Protein AF-A0A1D6M1W1-F1 (afdb_monomer_lite)

Radius of gyration: 14.82 Å; chains: 1; bounding box: 31×26×40 Å

Secondary structure (DSSP, 8-state):
----GGGHHHHHSTTSHHHHHHHHHH--------HHHHHHHHHHHHHHSTTS--EE-TTGGGS-HHHHHHHHHTT--EEE-SSB-SSSB---HHHHHHHHHTSS----EEE-

Sequence (112 aa):
MTIANNKVGLIIGKGGKTIKSIQAKSGARIQVVEIWGMICMVVTARIVMPRAMVRLSTGRILFSMPEQAVSFLGGANSIFVNEKLLTTVNNNFDMDHAMFTFRSPIYAYAIY

Foldseek 3Di:
DADPQVCLLVQVDPPNPVVVVCCVPPVDRDGDDDLVVLLVVLLVCCVVPVPDAAEPEPDCVVDDLVSVLSSVVSPHQAYAQDQDDPHGGDDDNVSVVVSCVVDDCSHHPHDD

Structure (mmCIF, N/CA/C/O backbone):
data_AF-A0A1D6M1W1-F1
#
_entry.id   AF-A0A1D6M1W1-F1
#
loop_
_atom_site.group_PDB
_atom_site.id
_atom_site.type_symbol
_atom_site.label_atom_id
_atom_site.label_alt_id
_atom_site.label_comp_id
_atom_site.label_asym_id
_atom_site.label_entity_id
_atom_site.label_seq_id
_atom_site.pdbx_PDB_ins_code
_atom_site.Cartn_x
_atom_site.Cartn_y
_atom_site.Cartn_z
_atom_site.occupancy
_atom_site.B_iso_or_equiv
_atom_site.auth_seq_id
_atom_site.auth_comp_id
_atom_site.auth_asym_id
_atom_site.auth_atom_id
_atom_site.pdbx_PDB_model_num
ATOM 1 N N . MET A 1 1 ? 14.591 -3.730 5.877 1.00 52.72 1 MET A N 1
ATOM 2 C CA . MET A 1 1 ? 15.181 -2.629 6.680 1.00 52.72 1 MET A CA 1
ATOM 3 C C . MET A 1 1 ? 14.254 -2.371 7.855 1.00 52.72 1 MET A C 1
ATOM 5 O O . MET A 1 1 ? 13.139 -1.923 7.631 1.00 52.72 1 MET A O 1
ATOM 9 N N . THR A 1 2 ? 14.669 -2.664 9.086 1.00 62.56 2 THR A N 1
ATOM 10 C CA . THR A 1 2 ? 13.778 -2.536 10.251 1.00 62.56 2 THR A CA 1
ATOM 11 C C . THR A 1 2 ? 13.789 -1.099 10.766 1.00 62.56 2 THR A C 1
ATOM 13 O O . THR A 1 2 ? 14.734 -0.663 11.422 1.00 62.56 2 THR A O 1
ATOM 16 N N . ILE A 1 3 ? 12.748 -0.332 10.445 1.00 69.12 3 ILE A N 1
ATOM 17 C CA . ILE A 1 3 ? 12.560 1.023 10.974 1.00 69.12 3 ILE A CA 1
ATOM 18 C C . ILE A 1 3 ? 11.807 0.906 12.298 1.00 69.12 3 ILE A C 1
ATOM 20 O O . ILE A 1 3 ? 10.706 0.367 12.347 1.00 69.12 3 ILE A O 1
ATOM 24 N N . ALA A 1 4 ? 12.389 1.424 13.382 1.00 75.56 4 ALA A N 1
ATOM 25 C CA . ALA A 1 4 ? 11.721 1.441 14.679 1.00 75.56 4 ALA A CA 1
ATOM 26 C C . ALA A 1 4 ? 10.382 2.200 14.595 1.00 75.56 4 ALA A C 1
ATOM 28 O O . ALA A 1 4 ? 10.318 3.293 14.027 1.00 75.56 4 ALA A O 1
ATOM 29 N N . ASN A 1 5 ? 9.321 1.655 15.198 1.00 75.00 5 ASN A N 1
ATOM 30 C CA . ASN A 1 5 ? 7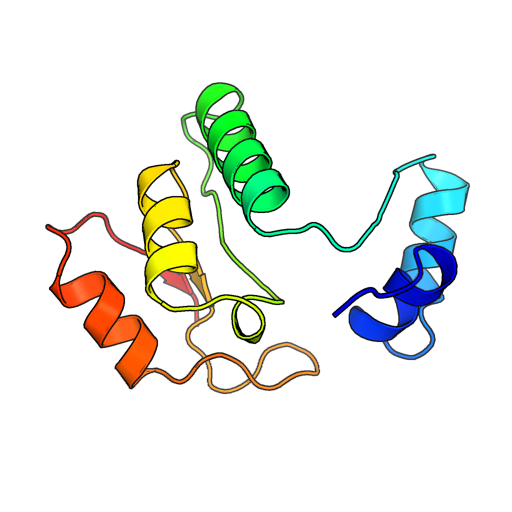.963 2.215 15.115 1.00 75.00 5 ASN A CA 1
ATOM 31 C C . ASN A 1 5 ? 7.879 3.686 15.556 1.00 75.00 5 ASN A C 1
ATOM 33 O O . ASN A 1 5 ? 7.128 4.470 14.980 1.00 75.00 5 ASN A O 1
ATOM 37 N N . ASN A 1 6 ? 8.702 4.105 16.520 1.00 76.19 6 ASN A N 1
ATOM 38 C CA . ASN A 1 6 ? 8.774 5.496 16.981 1.00 76.19 6 ASN A CA 1
ATOM 39 C C . ASN A 1 6 ? 9.413 6.470 15.963 1.00 76.19 6 ASN A C 1
ATOM 41 O O . ASN A 1 6 ? 9.383 7.684 16.179 1.00 76.19 6 ASN A O 1
ATOM 45 N N . LYS A 1 7 ? 9.980 5.964 14.859 1.00 76.94 7 LYS A N 1
ATOM 46 C CA . LYS A 1 7 ? 10.625 6.737 13.785 1.00 76.94 7 LYS A CA 1
ATOM 47 C C . LYS A 1 7 ? 9.846 6.731 12.465 1.00 76.94 7 LYS A C 1
ATOM 49 O O . LYS A 1 7 ? 10.249 7.434 11.543 1.00 76.94 7 LYS A O 1
ATOM 54 N N . VAL A 1 8 ? 8.700 6.047 12.382 1.00 79.25 8 VAL A N 1
ATOM 55 C CA . VAL A 1 8 ? 7.860 5.999 11.164 1.00 79.25 8 VAL A CA 1
ATOM 56 C C . VAL A 1 8 ? 7.422 7.389 10.680 1.00 79.25 8 VAL A C 1
ATOM 58 O O . VAL A 1 8 ? 7.294 7.641 9.488 1.00 79.25 8 VAL A O 1
ATOM 61 N N . GLY A 1 9 ? 7.252 8.350 11.591 1.00 77.06 9 GLY A N 1
ATOM 62 C CA . GLY A 1 9 ? 6.902 9.716 11.205 1.00 77.06 9 GLY A CA 1
ATOM 63 C C . GLY A 1 9 ? 7.982 10.413 10.374 1.00 77.06 9 GLY A C 1
ATOM 64 O O . GLY A 1 9 ? 7.653 11.244 9.532 1.00 77.06 9 GLY A O 1
ATOM 65 N N . LEU A 1 10 ? 9.257 10.071 10.585 1.00 77.88 10 LEU A N 1
ATOM 66 C CA . LEU A 1 10 ? 10.392 10.716 9.917 1.00 77.88 10 LEU A CA 1
ATOM 67 C C . LEU A 1 10 ? 10.509 10.324 8.440 1.00 77.88 10 LEU A C 1
ATOM 69 O O . LEU A 1 10 ? 11.084 11.083 7.668 1.00 77.88 10 LEU A O 1
ATOM 73 N N . ILE A 1 11 ? 9.949 9.174 8.052 1.00 76.50 11 ILE A N 1
ATOM 74 C CA . ILE A 1 11 ? 9.978 8.691 6.665 1.00 76.50 11 ILE A CA 1
ATOM 75 C C . ILE A 1 11 ? 8.791 9.180 5.821 1.00 76.50 11 ILE A C 1
ATOM 77 O O . ILE A 1 11 ? 8.875 9.168 4.600 1.00 76.50 11 ILE A O 1
ATOM 81 N N . ILE A 1 12 ? 7.696 9.628 6.449 1.00 77.81 12 ILE A N 1
ATOM 82 C CA . ILE A 1 12 ? 6.489 10.106 5.745 1.00 77.81 12 ILE A CA 1
ATOM 83 C C . ILE A 1 12 ? 6.441 11.645 5.679 1.00 77.81 12 ILE A C 1
ATOM 85 O O . ILE A 1 12 ? 5.793 12.203 4.797 1.00 77.81 12 ILE A O 1
ATOM 89 N N . GLY A 1 13 ? 7.146 12.369 6.561 1.00 72.62 13 GLY A N 1
ATOM 90 C CA . GLY A 1 13 ? 7.153 13.834 6.526 1.00 72.62 13 GLY A CA 1
ATOM 91 C C . GLY A 1 13 ? 8.284 14.501 7.310 1.00 72.62 13 GLY A C 1
ATOM 92 O O . GLY A 1 13 ? 8.897 13.907 8.198 1.00 72.62 13 GLY A O 1
ATOM 93 N N . LYS A 1 14 ? 8.538 15.784 7.010 1.00 75.62 14 LYS A N 1
ATOM 94 C CA . LYS A 1 14 ? 9.616 16.584 7.618 1.00 75.62 14 LYS A CA 1
ATOM 95 C C . LYS A 1 14 ? 9.432 16.673 9.143 1.00 75.62 14 LYS A C 1
ATOM 97 O O . LYS A 1 14 ? 8.551 17.370 9.641 1.00 75.62 14 LYS A O 1
ATOM 102 N N . GLY A 1 15 ? 10.251 15.930 9.889 1.00 79.56 15 GLY A N 1
ATOM 103 C CA . GLY A 1 15 ? 10.247 15.904 11.358 1.00 79.56 15 GLY A CA 1
ATOM 104 C C . GLY A 1 15 ? 9.129 15.076 12.016 1.00 79.56 15 GLY A C 1
ATOM 105 O O . GLY A 1 15 ? 9.021 15.085 13.241 1.00 79.56 15 GLY A O 1
ATOM 106 N N . GLY A 1 16 ? 8.291 14.368 11.247 1.00 85.31 16 GLY A N 1
ATOM 107 C CA . GLY A 1 16 ? 7.307 13.397 11.753 1.00 85.31 16 GLY A CA 1
ATOM 108 C C . GLY A 1 16 ? 6.211 13.910 12.695 1.00 85.31 16 GLY A C 1
ATOM 109 O O . GLY A 1 16 ? 5.480 13.097 13.264 1.00 85.31 16 GLY A O 1
ATOM 110 N N . LYS A 1 17 ? 6.064 15.233 12.862 1.00 87.94 17 LYS A N 1
ATOM 111 C CA . LYS A 1 17 ? 5.093 15.850 13.786 1.00 87.94 17 LYS A CA 1
ATOM 112 C C . LYS A 1 17 ? 3.648 15.461 13.464 1.00 87.94 17 LYS A C 1
ATOM 114 O O . LYS A 1 17 ? 2.899 15.116 14.372 1.00 87.94 17 LYS A O 1
ATOM 119 N N . THR A 1 18 ? 3.277 15.461 12.184 1.00 88.88 18 THR A N 1
ATOM 120 C CA . THR A 1 18 ? 1.918 15.118 11.736 1.00 88.88 18 THR A CA 1
ATOM 121 C C . THR A 1 18 ? 1.554 13.681 12.094 1.00 88.88 18 THR A C 1
ATOM 123 O O . THR A 1 18 ? 0.502 13.449 12.677 1.00 88.88 18 THR A O 1
ATOM 126 N N . ILE A 1 19 ? 2.448 12.723 11.833 1.00 88.50 19 ILE A N 1
ATOM 127 C CA . ILE A 1 19 ? 2.215 11.306 12.144 1.00 88.50 19 ILE A CA 1
ATOM 128 C C . ILE A 1 19 ? 2.086 11.091 13.652 1.00 88.50 19 ILE A C 1
ATOM 130 O O . ILE A 1 19 ? 1.143 10.438 14.088 1.00 88.50 19 ILE A O 1
ATOM 134 N N . LYS A 1 20 ? 2.951 11.727 14.453 1.00 87.75 20 LYS A N 1
ATOM 135 C CA . LYS A 1 20 ? 2.827 11.704 15.918 1.00 87.75 20 LYS A CA 1
ATOM 136 C C . LYS A 1 20 ? 1.486 12.275 16.388 1.00 87.75 20 LYS A C 1
ATOM 138 O O . LYS A 1 20 ? 0.853 11.698 17.264 1.00 87.75 20 LYS A O 1
ATOM 143 N N . SER A 1 21 ? 1.033 13.382 15.791 1.00 90.62 21 SER A N 1
ATOM 144 C CA . SER A 1 21 ? -0.268 13.976 16.118 1.00 90.62 21 SER A CA 1
ATOM 145 C C . SER A 1 21 ? -1.434 13.058 15.747 1.00 90.62 21 SER A C 1
ATOM 147 O O . SER A 1 21 ? -2.359 12.923 16.541 1.00 90.62 21 SER A O 1
ATOM 149 N N . ILE A 1 22 ? -1.382 12.397 14.586 1.00 91.25 22 ILE A N 1
ATOM 150 C CA . ILE A 1 22 ? -2.409 11.439 14.158 1.00 91.25 22 ILE A CA 1
ATOM 151 C C . ILE A 1 22 ? -2.464 10.257 15.127 1.00 91.25 22 ILE A C 1
ATOM 153 O O . ILE A 1 22 ? -3.548 9.936 15.606 1.00 91.25 22 ILE A O 1
ATOM 157 N N . GLN A 1 23 ? -1.322 9.656 15.471 1.00 91.31 23 GLN A N 1
ATOM 158 C CA . GLN A 1 23 ? -1.259 8.549 16.433 1.00 91.31 23 GLN A CA 1
ATOM 159 C C . GLN A 1 23 ? -1.850 8.954 17.791 1.00 91.31 23 GLN A C 1
ATOM 161 O O . GLN A 1 23 ? -2.686 8.236 18.329 1.00 91.31 23 GLN A O 1
ATOM 166 N N . ALA A 1 24 ? -1.480 10.131 18.310 1.00 91.75 24 ALA A N 1
ATOM 167 C CA . ALA A 1 24 ? -1.966 10.621 19.600 1.00 91.75 24 ALA A CA 1
ATOM 168 C C . ALA A 1 24 ? -3.474 10.925 19.609 1.00 91.75 24 ALA A C 1
ATOM 170 O O . ALA A 1 24 ? -4.144 10.650 20.596 1.00 91.75 24 ALA A O 1
ATOM 171 N N . LYS A 1 25 ? -4.012 11.493 18.521 1.00 95.81 25 LYS A N 1
ATOM 172 C CA . LYS A 1 25 ? -5.427 11.896 18.442 1.00 95.81 25 LYS A CA 1
ATOM 173 C C . LYS A 1 25 ? -6.372 10.745 18.114 1.00 95.81 25 LYS A C 1
ATOM 175 O O . LYS A 1 25 ? -7.493 10.730 18.599 1.00 95.81 25 LYS A O 1
ATOM 180 N N . SER A 1 26 ? -5.947 9.829 17.246 1.00 95.25 26 SER A N 1
ATOM 181 C CA . SER A 1 26 ? -6.811 8.760 16.723 1.00 95.25 26 SER A CA 1
ATOM 182 C C . SER A 1 26 ? -6.572 7.398 17.370 1.00 95.25 26 SER A C 1
ATOM 184 O O . SER A 1 26 ? -7.365 6.488 17.162 1.00 95.25 26 SER A O 1
ATOM 186 N N . GLY A 1 27 ? -5.454 7.214 18.082 1.00 91.12 27 GLY A N 1
ATOM 187 C CA . GLY A 1 27 ? -4.998 5.891 18.513 1.00 91.12 27 GLY A CA 1
ATOM 188 C C . GLY A 1 27 ? -4.531 4.993 17.359 1.00 91.12 27 GLY A C 1
ATOM 189 O O . GLY A 1 27 ? -4.2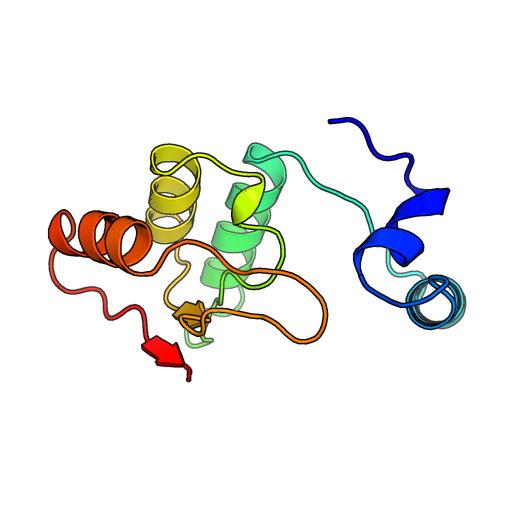08 3.827 17.584 1.00 91.12 27 GLY A O 1
ATOM 190 N N . ALA A 1 28 ? -4.477 5.504 16.121 1.00 89.38 28 ALA A N 1
ATOM 191 C CA . ALA A 1 28 ? -4.090 4.715 14.960 1.00 89.38 28 ALA A CA 1
ATOM 192 C C . ALA A 1 28 ? -2.646 4.215 15.076 1.00 89.38 28 ALA A C 1
ATOM 194 O O . ALA A 1 28 ? -1.710 4.975 15.344 1.00 89.38 28 ALA A O 1
ATOM 195 N N . ARG A 1 29 ? -2.444 2.926 14.796 1.00 86.38 29 ARG A N 1
ATOM 196 C CA . ARG A 1 29 ? -1.119 2.305 14.781 1.00 86.38 29 ARG A CA 1
ATOM 197 C C . ARG A 1 29 ? -0.472 2.476 13.408 1.00 86.38 29 ARG A C 1
ATOM 199 O O . ARG A 1 29 ? -0.677 1.675 12.505 1.00 86.38 29 ARG A O 1
ATOM 206 N N . ILE A 1 30 ? 0.319 3.534 13.262 1.00 87.31 30 ILE A N 1
ATOM 207 C CA . ILE A 1 30 ? 1.116 3.789 12.054 1.00 87.31 30 ILE A CA 1
ATOM 208 C C . ILE A 1 30 ? 2.485 3.124 12.226 1.00 87.31 30 ILE A C 1
ATOM 210 O O . ILE A 1 30 ? 3.178 3.404 13.201 1.00 87.31 30 ILE A O 1
ATOM 214 N N . GLN A 1 31 ? 2.862 2.235 11.307 1.00 85.06 31 GLN A N 1
ATOM 215 C CA . GLN A 1 31 ? 4.126 1.492 11.328 1.00 85.06 31 GLN A CA 1
ATOM 216 C C . GLN A 1 31 ? 4.574 1.149 9.903 1.00 85.06 31 GLN A C 1
ATOM 218 O O . GLN A 1 31 ? 3.761 1.157 8.979 1.00 85.06 31 GLN A O 1
ATOM 223 N N . VAL A 1 32 ? 5.861 0.844 9.733 1.00 83.06 32 VAL A N 1
ATOM 224 C CA . VAL A 1 32 ? 6.359 0.235 8.492 1.00 83.06 32 VAL A CA 1
ATOM 225 C C . VAL A 1 32 ? 5.980 -1.237 8.518 1.00 83.06 32 VAL A C 1
ATOM 227 O O . VAL A 1 32 ? 6.143 -1.896 9.543 1.00 83.06 32 VAL A O 1
ATOM 230 N N . VAL A 1 33 ? 5.441 -1.735 7.411 1.00 85.00 33 VAL A N 1
ATOM 231 C CA . VAL A 1 33 ? 5.018 -3.128 7.281 1.00 85.00 33 VAL A CA 1
ATOM 232 C C . VAL A 1 33 ? 5.914 -3.851 6.288 1.00 85.00 33 VAL A C 1
ATOM 234 O O . VAL A 1 33 ? 6.305 -3.285 5.268 1.00 85.00 33 VAL A O 1
ATOM 237 N N . GLU A 1 34 ? 6.217 -5.106 6.598 1.00 87.75 34 GLU A N 1
ATOM 238 C CA . GLU A 1 34 ? 6.835 -6.033 5.652 1.00 87.75 34 GLU A CA 1
ATOM 239 C C . GLU A 1 34 ? 5.862 -6.357 4.510 1.00 87.75 34 GLU A C 1
ATOM 241 O O . GLU A 1 34 ? 4.644 -6.163 4.631 1.00 87.75 34 GLU A O 1
ATOM 246 N N . ILE A 1 35 ? 6.386 -6.899 3.409 1.00 89.88 35 ILE A N 1
ATOM 247 C CA . ILE A 1 35 ? 5.606 -7.138 2.189 1.00 89.88 35 ILE A CA 1
ATOM 248 C C . ILE A 1 35 ? 4.353 -7.991 2.423 1.00 89.88 35 ILE A C 1
ATOM 250 O O . ILE A 1 35 ? 3.286 -7.680 1.899 1.00 89.88 35 ILE A O 1
ATOM 254 N N . TRP A 1 36 ? 4.436 -9.024 3.265 1.00 91.19 36 TRP A N 1
ATOM 255 C CA . TRP A 1 36 ? 3.279 -9.872 3.558 1.00 91.19 36 TRP A CA 1
ATOM 256 C C . TRP A 1 36 ? 2.149 -9.088 4.235 1.00 91.19 36 TRP A C 1
ATOM 258 O O . TRP A 1 36 ? 0.980 -9.230 3.882 1.00 91.19 36 TRP A O 1
ATOM 268 N N . GLY A 1 37 ? 2.506 -8.190 5.159 1.00 92.06 37 GLY A N 1
ATOM 269 C CA . GLY A 1 37 ? 1.551 -7.281 5.786 1.00 92.06 37 GLY A CA 1
ATOM 270 C C . GLY A 1 37 ? 0.910 -6.342 4.766 1.00 92.06 37 GLY A C 1
ATOM 271 O O . GLY A 1 37 ? -0.305 -6.151 4.794 1.00 92.06 37 GLY A O 1
ATOM 272 N N . MET A 1 38 ? 1.701 -5.815 3.826 1.00 90.88 38 MET A N 1
ATOM 273 C CA . MET A 1 38 ? 1.198 -4.974 2.736 1.00 90.88 38 MET A CA 1
ATOM 274 C C . MET A 1 38 ? 0.185 -5.720 1.854 1.00 90.88 38 MET A C 1
ATOM 276 O O . MET A 1 38 ? -0.901 -5.201 1.600 1.00 90.88 38 MET A O 1
ATOM 280 N N . ILE A 1 39 ? 0.492 -6.952 1.438 1.00 92.88 39 ILE A N 1
ATOM 281 C CA . ILE A 1 39 ? -0.410 -7.771 0.613 1.00 92.88 39 ILE A CA 1
ATOM 282 C C . ILE A 1 39 ? -1.725 -8.030 1.354 1.00 92.88 39 ILE A C 1
ATOM 284 O O . ILE A 1 39 ? -2.799 -7.787 0.803 1.00 92.88 39 ILE A O 1
ATOM 288 N N . CYS A 1 40 ? -1.658 -8.449 2.620 1.00 95.00 40 CYS A N 1
ATOM 289 C CA . CYS A 1 40 ? -2.847 -8.675 3.441 1.00 95.00 40 CYS A CA 1
ATOM 290 C C . CYS A 1 40 ? -3.704 -7.409 3.573 1.00 95.00 40 CYS A C 1
ATOM 292 O O . CYS A 1 40 ? -4.931 -7.488 3.485 1.00 95.00 40 CYS A O 1
ATOM 294 N N . MET A 1 41 ? -3.084 -6.234 3.733 1.00 94.25 41 MET A N 1
ATOM 295 C CA . MET A 1 41 ? -3.804 -4.958 3.771 1.00 94.25 41 MET A CA 1
ATOM 296 C C . MET A 1 41 ? -4.519 -4.659 2.450 1.00 94.25 41 MET A C 1
ATOM 298 O O . MET A 1 41 ? -5.680 -4.255 2.471 1.00 94.25 41 MET A O 1
ATOM 302 N N . VAL A 1 42 ? -3.862 -4.885 1.309 1.00 94.50 42 VAL A N 1
ATOM 303 C CA . VAL A 1 42 ? -4.460 -4.684 -0.020 1.00 94.50 42 VAL A CA 1
ATOM 304 C C . VAL A 1 42 ? -5.648 -5.621 -0.239 1.00 94.50 42 VAL A C 1
ATOM 306 O O . VAL A 1 42 ? -6.721 -5.159 -0.630 1.00 94.50 42 VAL A O 1
ATOM 309 N N . VAL A 1 43 ? -5.486 -6.911 0.066 1.00 96.44 43 VAL A N 1
ATOM 310 C CA . VAL A 1 43 ? -6.550 -7.918 -0.072 1.00 96.44 43 VAL A CA 1
ATOM 311 C C . VAL A 1 43 ? -7.733 -7.578 0.832 1.00 96.44 43 VAL A C 1
ATOM 313 O O . VAL A 1 43 ? -8.877 -7.565 0.382 1.00 96.44 43 VAL A O 1
ATOM 316 N N . THR A 1 44 ? -7.464 -7.216 2.088 1.00 96.94 44 THR A N 1
ATOM 317 C CA . THR A 1 44 ? -8.506 -6.798 3.035 1.00 96.94 44 THR A CA 1
ATOM 318 C C . THR A 1 44 ? -9.248 -5.568 2.521 1.00 96.94 44 THR A C 1
ATOM 320 O O . THR A 1 44 ? -10.477 -5.549 2.519 1.00 96.94 44 THR A O 1
ATOM 323 N N . ALA A 1 45 ? -8.528 -4.558 2.023 1.00 96.25 45 ALA A N 1
ATOM 324 C CA . ALA A 1 45 ? -9.140 -3.361 1.459 1.00 96.25 45 ALA A CA 1
ATOM 325 C C . ALA A 1 45 ? -10.013 -3.685 0.239 1.00 96.25 45 ALA A C 1
ATOM 327 O O . ALA A 1 45 ? -11.113 -3.149 0.127 1.00 96.25 45 ALA A O 1
ATOM 328 N N . ARG A 1 46 ? -9.571 -4.588 -0.646 1.00 95.44 46 ARG A N 1
ATOM 329 C CA . ARG A 1 46 ? -10.361 -5.023 -1.806 1.00 95.44 46 ARG A CA 1
ATOM 330 C C . ARG A 1 46 ? -11.623 -5.781 -1.393 1.00 95.44 46 ARG A C 1
ATOM 332 O O . ARG A 1 46 ? -12.666 -5.553 -1.993 1.00 95.44 46 ARG A O 1
ATOM 339 N N . ILE A 1 47 ? -11.549 -6.651 -0.389 1.00 96.69 47 ILE A N 1
ATOM 340 C CA . ILE A 1 47 ? -12.713 -7.410 0.092 1.00 96.69 47 ILE A CA 1
ATOM 341 C C . ILE A 1 47 ? -13.723 -6.479 0.771 1.00 96.69 47 ILE A C 1
ATOM 343 O O . ILE A 1 47 ? -14.909 -6.523 0.456 1.00 96.69 47 ILE A O 1
ATOM 347 N N . VAL A 1 48 ? -13.261 -5.616 1.680 1.00 98.12 48 VAL A N 1
ATOM 348 C CA . VAL A 1 48 ? -14.133 -4.729 2.467 1.00 98.12 48 VAL A CA 1
ATOM 349 C C . VAL A 1 48 ? -14.678 -3.569 1.624 1.00 98.12 48 VAL A C 1
ATOM 351 O O . VAL A 1 48 ? -15.802 -3.124 1.838 1.00 98.12 48 VAL A O 1
ATOM 354 N N . MET A 1 49 ? -13.907 -3.078 0.649 1.00 97.00 49 MET A N 1
ATOM 355 C CA . MET A 1 49 ? -14.266 -1.942 -0.207 1.00 97.00 49 MET A CA 1
ATOM 356 C C . MET A 1 49 ? -14.154 -2.313 -1.701 1.00 97.00 49 MET A C 1
ATOM 358 O O . MET A 1 49 ? -13.308 -1.776 -2.423 1.00 97.00 49 MET A O 1
ATOM 362 N N . PRO A 1 50 ? -15.032 -3.191 -2.224 1.00 94.75 50 PRO A N 1
ATOM 363 C CA . PRO A 1 50 ? -14.870 -3.818 -3.542 1.00 94.75 50 PRO A CA 1
ATOM 364 C C . PRO A 1 50 ? -14.896 -2.845 -4.718 1.00 94.75 50 PRO A C 1
ATOM 366 O O . PRO A 1 50 ? -14.275 -3.115 -5.744 1.00 94.75 50 PRO A O 1
ATOM 369 N N . ARG A 1 51 ? -15.569 -1.699 -4.576 1.00 92.69 51 ARG A N 1
ATOM 370 C CA . ARG A 1 51 ? -15.648 -0.657 -5.614 1.00 92.69 51 ARG A CA 1
ATOM 371 C C . ARG A 1 51 ? -14.586 0.432 -5.466 1.00 92.69 51 ARG A C 1
ATOM 373 O O . ARG A 1 51 ? -14.435 1.247 -6.371 1.00 92.69 51 ARG A O 1
ATOM 380 N N . ALA A 1 52 ? -13.874 0.478 -4.341 1.00 93.06 52 ALA A N 1
ATOM 381 C CA . ALA A 1 52 ? -12.882 1.513 -4.103 1.00 93.06 52 ALA A CA 1
ATOM 382 C C . ALA A 1 52 ? -11.635 1.285 -4.965 1.00 93.06 52 ALA A C 1
ATOM 384 O O . ALA A 1 52 ? -11.252 0.153 -5.287 1.00 93.06 52 ALA A O 1
ATOM 385 N N . MET A 1 53 ? -10.977 2.384 -5.321 1.00 90.62 53 MET A N 1
ATOM 386 C CA . MET A 1 53 ? -9.634 2.330 -5.875 1.00 90.62 53 MET A CA 1
ATOM 387 C C . MET A 1 53 ? -8.647 2.035 -4.743 1.00 90.62 53 MET A C 1
ATOM 389 O O . MET A 1 53 ? -8.603 2.758 -3.750 1.00 90.62 53 MET A O 1
ATOM 393 N N . VAL A 1 54 ? -7.843 0.987 -4.905 1.00 92.31 54 VAL A N 1
ATOM 394 C CA . VAL A 1 54 ? -6.789 0.613 -3.961 1.00 92.31 54 VAL A CA 1
ATOM 395 C C . VAL A 1 54 ? -5.458 0.977 -4.606 1.00 92.31 54 VAL A C 1
ATOM 397 O O . VAL A 1 54 ? -4.995 0.306 -5.530 1.00 92.31 54 VAL A O 1
ATOM 400 N N . ARG A 1 55 ? -4.871 2.091 -4.159 1.00 91.88 55 ARG A N 1
ATOM 401 C CA . ARG A 1 55 ? -3.635 2.642 -4.725 1.00 91.88 55 ARG A CA 1
ATOM 402 C C . ARG A 1 55 ? -2.412 2.240 -3.912 1.00 91.88 55 ARG A C 1
ATOM 404 O O . ARG A 1 55 ? -2.304 2.606 -2.742 1.00 91.88 55 ARG A O 1
ATOM 411 N N . LEU A 1 56 ? -1.439 1.606 -4.564 1.00 88.44 56 LEU A N 1
ATOM 412 C CA . LEU A 1 56 ? -0.088 1.474 -4.019 1.00 88.44 56 LEU A CA 1
ATOM 413 C C . LEU A 1 56 ? 0.638 2.808 -4.215 1.00 88.44 56 LEU A C 1
ATOM 415 O O . LEU A 1 56 ? 0.953 3.201 -5.334 1.00 88.44 56 LEU A O 1
ATOM 419 N N . SER A 1 57 ? 0.829 3.537 -3.117 1.00 83.94 57 SER A N 1
ATOM 420 C CA . SER A 1 57 ? 1.336 4.915 -3.129 1.00 83.94 57 SER A CA 1
ATOM 421 C C . SER A 1 57 ? 2.828 4.961 -2.756 1.00 83.94 57 SER A C 1
ATOM 423 O O . SER A 1 57 ? 3.644 4.268 -3.359 1.00 83.94 57 SER A O 1
ATOM 425 N N . THR A 1 58 ? 3.202 5.771 -1.763 1.00 76.06 58 THR A N 1
ATOM 426 C CA . THR A 1 58 ? 4.575 5.913 -1.261 1.00 76.06 58 THR A CA 1
ATOM 427 C C . THR A 1 58 ? 5.135 4.608 -0.694 1.00 76.06 58 THR A C 1
ATOM 429 O O . THR A 1 58 ? 4.430 3.869 -0.011 1.00 76.06 58 THR A O 1
ATOM 432 N N . GLY A 1 59 ? 6.432 4.370 -0.912 1.00 79.25 59 GLY A N 1
ATOM 433 C CA . GLY A 1 59 ? 7.171 3.250 -0.318 1.00 79.25 59 GLY A CA 1
ATOM 434 C C . GLY A 1 59 ? 7.358 2.045 -1.239 1.00 79.25 59 GLY A C 1
ATOM 435 O O . GLY A 1 59 ? 8.055 1.112 -0.860 1.00 79.25 59 GLY A O 1
ATOM 436 N N . ARG A 1 60 ? 6.816 2.081 -2.465 1.00 86.81 60 ARG A N 1
ATOM 437 C CA . ARG A 1 60 ? 6.998 1.026 -3.479 1.00 86.81 60 ARG A CA 1
ATOM 438 C C . ARG A 1 60 ? 8.457 0.743 -3.820 1.00 86.81 60 ARG A C 1
ATOM 440 O O . ARG A 1 60 ? 8.789 -0.411 -4.046 1.00 86.81 60 ARG A O 1
ATOM 447 N N . ILE A 1 61 ? 9.317 1.761 -3.766 1.00 82.38 61 ILE A N 1
ATOM 448 C CA . ILE A 1 61 ? 10.770 1.631 -3.967 1.00 82.38 61 ILE A CA 1
ATOM 449 C C . ILE A 1 61 ? 11.425 0.620 -3.011 1.00 82.38 61 ILE A C 1
ATOM 451 O O . ILE A 1 61 ? 12.537 0.174 -3.262 1.00 82.38 61 ILE A O 1
ATOM 455 N N . LEU A 1 62 ? 10.762 0.290 -1.896 1.00 83.75 62 LEU A N 1
ATOM 456 C CA . LEU A 1 62 ? 11.251 -0.667 -0.906 1.00 83.75 62 LEU A CA 1
ATOM 457 C C . LEU A 1 62 ? 10.890 -2.119 -1.252 1.00 83.75 62 LEU A C 1
ATOM 459 O O . LEU A 1 62 ? 11.368 -3.023 -0.573 1.00 83.75 62 LEU A O 1
ATOM 463 N N . PHE A 1 63 ? 10.056 -2.342 -2.271 1.00 88.00 63 PHE A N 1
ATOM 464 C CA . PHE A 1 63 ? 9.597 -3.658 -2.705 1.00 88.00 63 PHE A CA 1
ATOM 465 C C . PHE A 1 63 ? 10.105 -3.965 -4.113 1.00 88.00 63 PHE A C 1
ATOM 467 O O . PHE A 1 63 ? 10.093 -3.113 -5.003 1.00 88.00 63 PHE A O 1
ATOM 474 N N . SER A 1 64 ? 10.495 -5.211 -4.340 1.00 89.62 64 SER A N 1
ATOM 475 C CA . SER A 1 64 ? 10.857 -5.722 -5.658 1.00 89.62 64 SER A CA 1
ATOM 476 C C . SER A 1 64 ? 9.656 -5.745 -6.615 1.00 89.62 64 SER A C 1
ATOM 478 O O . SER A 1 64 ? 8.491 -5.705 -6.211 1.00 89.62 64 SER A O 1
ATOM 480 N N . MET A 1 65 ? 9.930 -5.827 -7.917 1.00 86.38 65 MET A N 1
ATOM 481 C CA . MET A 1 65 ? 8.890 -5.895 -8.950 1.00 86.38 65 MET A CA 1
ATOM 482 C C . MET A 1 65 ? 7.908 -7.073 -8.746 1.00 86.38 65 MET A C 1
ATOM 484 O O . MET A 1 65 ? 6.702 -6.829 -8.818 1.00 86.38 65 MET A O 1
ATOM 488 N N . PRO A 1 66 ? 8.342 -8.314 -8.419 1.00 88.62 66 PRO A N 1
ATOM 489 C CA . PRO A 1 66 ? 7.409 -9.409 -8.132 1.00 88.62 66 PRO A CA 1
ATOM 490 C C . PRO A 1 66 ? 6.520 -9.146 -6.912 1.00 88.62 66 PRO A C 1
ATOM 492 O O . PRO A 1 66 ? 5.329 -9.438 -6.938 1.00 88.62 66 PRO A O 1
ATOM 495 N N . GLU A 1 67 ? 7.066 -8.551 -5.852 1.00 90.94 67 GLU A N 1
ATOM 496 C CA . GLU A 1 67 ? 6.316 -8.217 -4.635 1.00 90.94 67 GLU A CA 1
ATOM 497 C C . GLU A 1 67 ? 5.222 -7.172 -4.901 1.00 90.94 67 GLU A C 1
ATOM 499 O O . GLU A 1 67 ? 4.079 -7.292 -4.438 1.00 90.94 67 GLU A O 1
ATOM 504 N N . GLN A 1 68 ? 5.545 -6.165 -5.713 1.00 89.25 68 GLN A N 1
ATOM 505 C CA . GLN A 1 68 ? 4.563 -5.197 -6.189 1.00 89.25 68 GLN A CA 1
ATOM 506 C C . GLN A 1 68 ? 3.513 -5.873 -7.085 1.00 89.25 68 GLN A C 1
ATOM 508 O O . GLN A 1 68 ? 2.318 -5.645 -6.894 1.00 89.25 68 GLN A O 1
ATOM 513 N N . ALA A 1 69 ? 3.920 -6.765 -7.992 1.00 87.94 69 ALA A N 1
ATOM 514 C CA . ALA A 1 69 ? 3.005 -7.510 -8.856 1.00 87.94 69 ALA A CA 1
ATOM 515 C C . ALA A 1 69 ? 2.017 -8.386 -8.061 1.00 87.94 69 ALA A C 1
ATOM 517 O O . ALA A 1 69 ? 0.830 -8.431 -8.391 1.00 87.94 69 ALA A O 1
ATOM 518 N N . VAL A 1 70 ? 2.463 -9.023 -6.971 1.00 90.94 70 VAL A N 1
ATOM 519 C CA . VAL A 1 70 ? 1.580 -9.776 -6.061 1.00 90.94 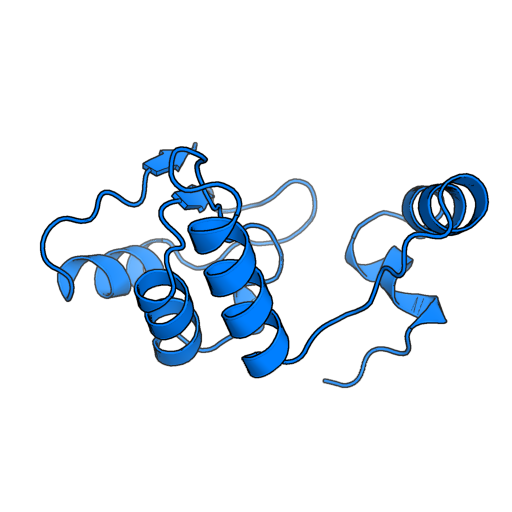70 VAL A CA 1
ATOM 520 C C . VAL A 1 70 ? 0.571 -8.851 -5.378 1.00 90.94 70 VAL A C 1
ATOM 522 O O . VAL A 1 70 ? -0.595 -9.210 -5.234 1.00 90.94 70 VAL A O 1
ATOM 525 N N . SER A 1 71 ? 0.964 -7.629 -5.022 1.00 91.56 71 SER A N 1
ATOM 526 C CA . SER A 1 71 ? 0.032 -6.645 -4.457 1.00 91.56 71 SER A CA 1
ATOM 527 C C . SER A 1 71 ? -1.059 -6.241 -5.468 1.00 91.56 71 SER A C 1
ATOM 529 O O . SER A 1 71 ? -2.228 -6.113 -5.106 1.00 91.56 71 SER A O 1
ATOM 531 N N . PHE A 1 72 ? -0.722 -6.123 -6.756 1.00 89.19 72 PHE A N 1
ATOM 532 C CA . PHE A 1 72 ? -1.709 -5.945 -7.833 1.00 89.19 72 PHE A CA 1
ATOM 533 C C . PHE A 1 72 ? -2.602 -7.172 -8.035 1.00 89.19 72 PHE A C 1
ATOM 535 O O . PHE A 1 72 ? -3.805 -7.031 -8.255 1.00 89.19 72 PHE A O 1
ATOM 542 N N . LEU A 1 73 ? -2.050 -8.382 -7.905 1.00 89.62 73 LEU A N 1
ATOM 543 C CA . LEU A 1 73 ? -2.847 -9.609 -7.896 1.00 89.62 73 LEU A CA 1
ATOM 544 C C . LEU A 1 73 ? -3.841 -9.631 -6.723 1.00 89.62 73 LEU A C 1
ATOM 546 O O . LEU A 1 73 ? -4.980 -10.047 -6.911 1.00 89.62 73 LEU A O 1
ATOM 550 N N . GLY A 1 74 ? -3.438 -9.118 -5.558 1.00 90.81 74 GLY A N 1
ATOM 551 C CA . GLY A 1 74 ? -4.273 -8.992 -4.361 1.00 90.81 74 GLY A CA 1
ATOM 552 C C . GLY A 1 74 ? -5.372 -7.925 -4.439 1.00 90.81 74 GLY A C 1
ATOM 553 O O . GLY A 1 74 ? -6.206 -7.850 -3.540 1.00 90.81 74 GLY A O 1
ATOM 554 N N . GLY A 1 75 ? -5.410 -7.109 -5.498 1.00 91.12 75 GLY A N 1
ATOM 555 C CA . GLY A 1 75 ? -6.505 -6.169 -5.754 1.00 91.12 75 GLY A CA 1
ATOM 556 C C . GLY A 1 75 ? -6.131 -4.688 -5.750 1.00 91.12 75 GLY A C 1
ATOM 557 O O . GLY A 1 75 ? -7.036 -3.854 -5.875 1.00 91.12 75 GLY A O 1
ATOM 558 N N . ALA A 1 76 ? -4.844 -4.339 -5.641 1.00 92.50 76 ALA A N 1
ATOM 559 C CA . ALA A 1 76 ? -4.384 -2.993 -5.979 1.00 92.50 76 ALA A CA 1
ATOM 560 C C . ALA A 1 76 ? -4.599 -2.710 -7.475 1.00 92.50 76 ALA A C 1
ATOM 562 O O . ALA A 1 76 ? -4.441 -3.595 -8.311 1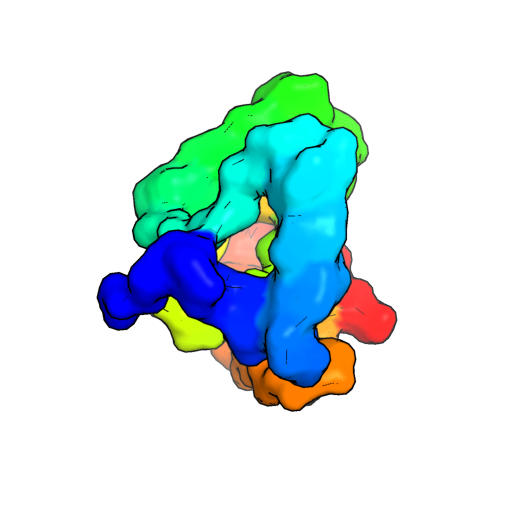.00 92.50 76 ALA A O 1
ATOM 563 N N . ASN A 1 77 ? -4.985 -1.480 -7.814 1.00 89.94 77 ASN A N 1
ATOM 564 C CA . ASN A 1 77 ? -5.352 -1.098 -9.183 1.00 89.94 77 ASN A CA 1
ATOM 565 C C . ASN A 1 77 ? -4.985 0.352 -9.546 1.00 89.94 77 ASN A C 1
ATOM 567 O O . ASN A 1 77 ? -5.563 0.941 -10.457 1.00 89.94 77 ASN A O 1
ATOM 571 N N . SER A 1 78 ? -4.060 0.972 -8.816 1.00 89.56 78 SER A N 1
ATOM 572 C CA . SER A 1 78 ? -3.579 2.321 -9.127 1.00 89.56 78 SER A CA 1
ATOM 573 C C . SER A 1 78 ? -2.219 2.574 -8.483 1.00 89.56 78 SER A C 1
ATOM 575 O O . SER A 1 78 ? -1.925 2.009 -7.426 1.00 89.56 78 SER A O 1
ATOM 577 N N . ILE A 1 79 ? -1.425 3.449 -9.105 1.00 87.19 79 ILE A N 1
ATOM 578 C CA . ILE A 1 79 ? -0.127 3.953 -8.633 1.00 87.19 79 ILE A CA 1
ATOM 579 C C . ILE A 1 79 ? 0.049 5.429 -9.023 1.00 87.19 79 ILE A C 1
ATOM 581 O O . ILE A 1 79 ? -0.668 5.940 -9.884 1.00 87.19 79 ILE A O 1
ATOM 585 N N . PHE A 1 80 ? 1.028 6.095 -8.410 1.00 85.12 80 PHE A N 1
ATOM 586 C CA . PHE A 1 80 ? 1.587 7.349 -8.923 1.00 85.12 80 PHE A CA 1
ATOM 587 C C . PHE A 1 80 ? 2.731 7.042 -9.896 1.00 85.12 80 PHE A C 1
ATOM 589 O O . PHE A 1 80 ? 3.579 6.209 -9.571 1.00 85.12 80 PHE A O 1
ATOM 596 N N . VAL A 1 81 ? 2.765 7.716 -11.050 1.00 78.06 81 VAL A N 1
ATOM 597 C CA . VAL A 1 81 ? 3.765 7.490 -12.121 1.00 78.06 81 VAL A CA 1
ATOM 598 C C . VAL A 1 81 ? 4.747 8.643 -12.326 1.00 78.06 81 VAL A C 1
ATOM 600 O O . VAL A 1 81 ? 5.684 8.513 -13.104 1.00 78.06 81 VAL A O 1
ATOM 603 N N . ASN A 1 82 ? 4.567 9.765 -11.630 1.00 76.19 82 ASN A N 1
ATOM 604 C CA . ASN A 1 82 ? 5.500 10.889 -11.724 1.00 76.19 82 ASN A CA 1
ATOM 605 C C . ASN A 1 82 ? 6.884 10.505 -11.206 1.00 76.19 82 ASN A C 1
ATOM 607 O O . ASN A 1 82 ? 6.997 9.670 -10.314 1.00 76.19 82 ASN A O 1
ATOM 611 N N . GLU A 1 83 ? 7.924 11.192 -11.672 1.00 72.69 83 GLU A N 1
ATOM 612 C CA . GLU A 1 83 ? 9.312 10.968 -11.237 1.00 72.69 83 GLU A CA 1
ATOM 613 C C . GLU A 1 83 ? 9.512 11.162 -9.725 1.00 72.69 83 GLU A C 1
ATOM 615 O O . GLU A 1 83 ? 10.376 10.545 -9.094 1.00 72.69 83 GLU A O 1
ATOM 620 N N . LYS A 1 84 ? 8.694 12.024 -9.117 1.00 76.38 84 LYS A N 1
ATOM 621 C CA . LYS A 1 84 ? 8.762 12.369 -7.701 1.00 76.38 84 LYS A CA 1
ATOM 622 C C . LYS A 1 84 ? 7.373 12.341 -7.073 1.00 76.38 84 LYS A C 1
ATOM 624 O O . LYS A 1 84 ? 6.390 12.783 -7.662 1.00 76.38 84 LYS A O 1
ATOM 629 N N . LEU A 1 85 ? 7.322 11.855 -5.838 1.00 76.88 85 LEU A N 1
ATOM 630 C CA . LEU A 1 85 ? 6.196 12.047 -4.930 1.00 76.88 85 LEU A CA 1
ATOM 631 C C . LEU A 1 85 ? 6.306 13.437 -4.273 1.00 76.88 85 LEU A C 1
ATOM 633 O O . LEU A 1 85 ? 7.072 14.297 -4.704 1.00 76.88 85 LEU A O 1
ATOM 637 N N . LEU A 1 86 ? 5.574 13.674 -3.184 1.00 76.06 86 LEU A N 1
ATOM 638 C CA . LEU A 1 86 ? 5.585 14.980 -2.517 1.00 76.06 86 LEU A CA 1
ATOM 639 C C . LEU A 1 86 ? 6.994 15.406 -2.050 1.00 76.06 86 LEU A C 1
ATOM 641 O O . LEU A 1 86 ? 7.369 16.572 -2.152 1.00 76.06 86 LEU A O 1
ATOM 645 N N . THR A 1 87 ? 7.793 14.463 -1.544 1.00 74.38 87 THR A N 1
ATOM 646 C CA . THR A 1 87 ? 9.131 14.742 -0.986 1.00 74.38 87 THR A CA 1
ATOM 647 C C . THR A 1 87 ? 10.205 13.733 -1.386 1.00 74.38 87 THR A C 1
ATOM 649 O O . THR A 1 87 ? 11.385 14.028 -1.212 1.00 74.38 87 THR A O 1
ATOM 652 N N . THR A 1 88 ? 9.835 12.579 -1.942 1.00 73.62 88 THR A N 1
ATOM 653 C CA . THR A 1 88 ? 10.749 11.469 -2.252 1.00 73.62 88 THR A CA 1
ATOM 654 C C . THR A 1 88 ? 10.727 11.131 -3.735 1.00 73.62 88 THR A C 1
ATOM 656 O O . THR A 1 88 ? 9.714 11.343 -4.400 1.00 73.62 88 THR A O 1
ATOM 659 N N . VAL A 1 89 ? 11.824 10.570 -4.244 1.00 79.44 89 VAL A N 1
ATOM 660 C CA . VAL A 1 89 ? 11.850 9.962 -5.583 1.00 79.44 89 VAL A CA 1
ATOM 661 C C . VAL A 1 89 ? 10.824 8.831 -5.673 1.00 79.44 89 VAL A C 1
ATOM 663 O O . VAL A 1 89 ? 10.536 8.169 -4.669 1.00 79.44 89 VAL A O 1
ATOM 666 N N . ASN A 1 90 ? 10.240 8.655 -6.852 1.00 82.69 90 ASN A N 1
ATOM 667 C CA . ASN A 1 90 ? 9.320 7.563 -7.139 1.00 82.69 90 ASN A CA 1
ATOM 668 C C . ASN A 1 90 ? 10.041 6.413 -7.867 1.00 82.69 90 ASN A C 1
ATOM 670 O O . ASN A 1 90 ? 11.223 6.519 -8.198 1.00 82.69 90 ASN A O 1
ATOM 674 N N . ASN A 1 91 ? 9.332 5.307 -8.107 1.00 81.50 91 ASN A N 1
ATOM 675 C CA . ASN A 1 91 ? 9.817 4.237 -8.978 1.00 81.50 91 ASN A CA 1
ATOM 676 C C . ASN A 1 91 ? 10.100 4.757 -10.397 1.00 81.50 91 ASN A C 1
ATOM 678 O O . ASN A 1 91 ? 9.474 5.708 -10.863 1.00 81.50 91 ASN A O 1
ATOM 682 N N . ASN A 1 92 ? 11.026 4.092 -11.093 1.00 81.56 92 ASN A N 1
ATOM 683 C CA . ASN A 1 92 ? 11.288 4.362 -12.502 1.00 81.56 92 ASN A CA 1
ATOM 684 C C . ASN A 1 92 ? 10.063 3.977 -13.352 1.00 81.56 92 ASN A C 1
ATOM 686 O O . ASN A 1 92 ? 9.528 2.873 -13.214 1.00 81.56 92 ASN A O 1
ATOM 690 N N . PHE A 1 93 ? 9.669 4.883 -14.245 1.00 77.81 93 PHE A N 1
ATOM 691 C CA . PHE A 1 93 ? 8.540 4.721 -15.154 1.00 77.81 93 PHE A CA 1
ATOM 692 C C . PHE A 1 93 ? 8.625 3.450 -16.013 1.00 77.81 93 PHE A C 1
ATOM 694 O O . PHE A 1 93 ? 7.636 2.731 -16.128 1.00 77.81 93 PHE A O 1
ATOM 701 N N . ASP A 1 94 ? 9.798 3.127 -16.557 1.00 79.69 94 ASP A N 1
ATOM 702 C CA . ASP A 1 94 ? 9.995 1.969 -17.436 1.00 79.69 94 ASP A CA 1
ATOM 703 C C . ASP A 1 94 ? 9.808 0.649 -16.680 1.00 79.69 94 ASP A C 1
ATOM 705 O O . ASP A 1 94 ? 9.228 -0.302 -17.205 1.00 79.69 94 ASP A O 1
ATOM 709 N N . MET A 1 95 ? 10.249 0.597 -15.416 1.00 77.31 95 MET A N 1
ATOM 710 C CA . MET A 1 95 ? 10.039 -0.574 -14.556 1.00 77.31 95 MET A CA 1
ATOM 711 C C . MET A 1 95 ? 8.557 -0.774 -14.236 1.00 77.31 95 MET A C 1
ATOM 713 O O . MET A 1 95 ? 8.059 -1.902 -14.263 1.00 77.31 95 MET A O 1
ATOM 717 N N . ASP A 1 96 ? 7.843 0.319 -13.963 1.00 79.62 96 ASP A N 1
ATOM 718 C CA . ASP A 1 96 ? 6.399 0.287 -13.745 1.00 79.62 96 ASP A CA 1
ATOM 719 C C . ASP A 1 96 ? 5.672 -0.149 -15.022 1.00 79.62 96 ASP A C 1
ATOM 721 O O . ASP A 1 96 ? 4.797 -1.012 -14.966 1.00 79.62 96 ASP A O 1
ATOM 725 N N . HIS A 1 97 ? 6.083 0.364 -16.182 1.00 78.00 97 HIS A N 1
ATOM 726 C CA . HIS A 1 97 ? 5.523 -0.020 -17.470 1.00 78.00 97 HIS A CA 1
ATOM 727 C C . HIS A 1 97 ? 5.723 -1.515 -17.754 1.00 78.00 97 HIS A C 1
ATOM 729 O O . HIS A 1 97 ? 4.756 -2.217 -18.048 1.00 78.00 97 HIS A O 1
ATOM 735 N N . ALA A 1 98 ? 6.937 -2.039 -17.556 1.00 79.19 98 ALA A N 1
ATOM 736 C CA . ALA A 1 98 ? 7.240 -3.460 -17.719 1.00 79.19 98 ALA A CA 1
ATOM 737 C C . ALA A 1 98 ? 6.371 -4.363 -16.821 1.00 79.19 98 ALA A C 1
ATOM 739 O O . ALA A 1 98 ? 5.955 -5.444 -17.241 1.00 79.19 98 ALA A O 1
ATOM 740 N N . MET A 1 99 ? 6.052 -3.913 -15.602 1.00 78.31 99 MET A N 1
ATOM 741 C CA . MET A 1 99 ? 5.195 -4.654 -14.669 1.00 78.31 99 MET A CA 1
ATOM 742 C C . MET A 1 99 ? 3.758 -4.788 -15.182 1.00 78.31 99 MET A C 1
ATOM 744 O O . MET A 1 99 ? 3.133 -5.831 -14.979 1.00 78.31 99 MET A O 1
ATOM 748 N N . PHE A 1 100 ? 3.239 -3.763 -15.862 1.00 75.38 100 PHE A N 1
ATOM 749 C CA . PHE A 1 100 ? 1.885 -3.789 -16.417 1.00 75.38 100 PHE A CA 1
ATOM 750 C C . PHE A 1 100 ? 1.808 -4.446 -17.791 1.00 75.38 100 PHE A C 1
ATOM 752 O O . PHE A 1 100 ? 0.787 -5.052 -18.089 1.00 75.38 100 PHE A O 1
ATOM 759 N N . THR A 1 101 ? 2.877 -4.425 -18.588 1.00 70.31 101 THR A N 1
ATOM 760 C CA . THR A 1 101 ? 2.918 -5.116 -19.888 1.00 70.31 101 THR A CA 1
ATOM 761 C C . THR A 1 101 ? 2.729 -6.630 -19.751 1.00 70.31 101 THR A C 1
ATOM 763 O O . THR A 1 101 ? 2.109 -7.257 -20.606 1.00 70.31 101 THR A O 1
ATOM 766 N N . PHE A 1 102 ? 3.200 -7.233 -18.654 1.00 61.28 102 PHE A N 1
ATOM 767 C CA . PHE A 1 102 ? 3.028 -8.668 -18.394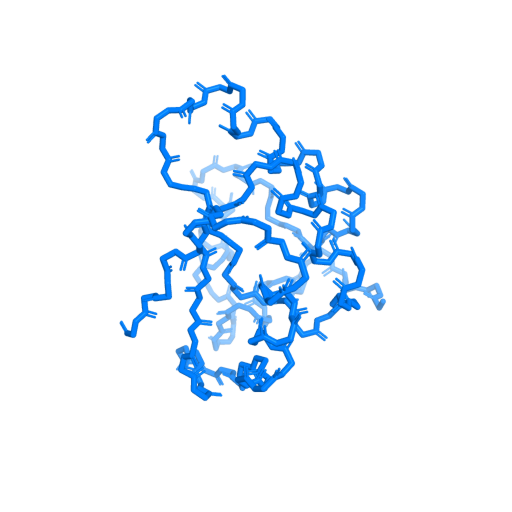 1.00 61.28 102 PHE A CA 1
ATOM 768 C C . PHE A 1 102 ? 1.588 -9.057 -17.994 1.00 61.28 102 PHE A C 1
ATOM 770 O O . PHE A 1 102 ? 1.238 -10.238 -17.996 1.00 61.28 102 PHE A O 1
ATOM 777 N N . ARG A 1 103 ? 0.722 -8.092 -17.649 1.00 53.59 103 ARG A N 1
ATOM 778 C CA . ARG A 1 103 ? -0.643 -8.339 -17.162 1.00 53.59 103 ARG A CA 1
ATOM 779 C C . ARG A 1 103 ? -1.663 -7.825 -18.188 1.00 53.59 103 ARG A C 1
ATOM 781 O O . ARG A 1 103 ? -1.666 -6.655 -18.542 1.00 53.59 103 ARG A O 1
ATOM 788 N N . SER A 1 104 ? -2.572 -8.700 -18.630 1.00 41.69 104 SER A N 1
ATOM 789 C CA . SER A 1 104 ? -3.813 -8.327 -19.345 1.00 41.69 104 SER A CA 1
ATOM 790 C C . SER A 1 104 ? -4.516 -7.150 -18.624 1.00 41.69 104 SER A C 1
ATOM 792 O O . SER A 1 10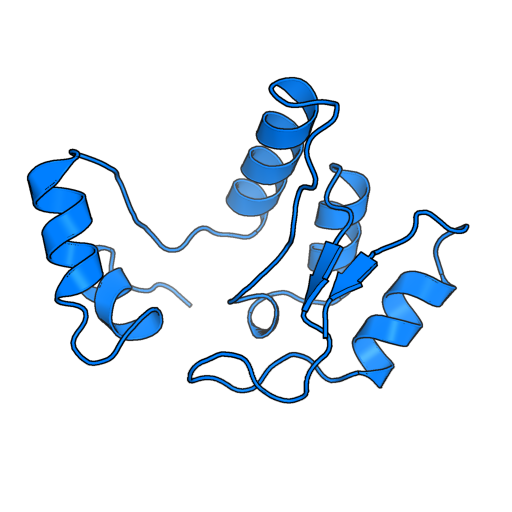4 ? -4.386 -7.073 -17.397 1.00 41.69 104 SER A O 1
ATOM 794 N N . PRO A 1 105 ? -5.213 -6.226 -19.326 1.00 46.41 105 PRO A N 1
ATOM 795 C CA . PRO A 1 105 ? -5.323 -4.801 -19.004 1.00 46.41 105 PRO A CA 1
ATOM 796 C C . PRO A 1 105 ? -6.209 -4.547 -17.782 1.00 46.41 105 PRO A C 1
ATOM 798 O O . PRO A 1 105 ? -7.323 -4.039 -17.862 1.00 46.41 105 PRO A O 1
ATOM 801 N N . ILE A 1 106 ? -5.714 -4.887 -16.601 1.00 48.06 106 ILE A N 1
ATOM 802 C CA . ILE A 1 106 ? -6.254 -4.374 -15.353 1.00 48.06 106 ILE A CA 1
ATOM 803 C C . ILE A 1 106 ? -5.609 -3.007 -15.206 1.00 48.06 106 ILE A C 1
ATOM 805 O O . ILE A 1 106 ? -4.496 -2.892 -14.699 1.00 48.06 106 ILE A O 1
ATOM 809 N N . TYR A 1 107 ? -6.303 -2.004 -15.751 1.00 49.62 107 TYR A N 1
ATOM 810 C CA . TYR A 1 107 ? -5.976 -0.584 -15.721 1.00 49.62 107 TYR A CA 1
ATOM 811 C C . TYR A 1 107 ? -5.439 -0.182 -14.345 1.00 49.62 107 TYR A C 1
ATOM 813 O O . TYR A 1 107 ? -6.203 0.120 -13.425 1.00 49.62 107 TYR A O 1
ATOM 821 N N . ALA A 1 108 ? -4.116 -0.165 -14.193 1.00 55.91 108 ALA A N 1
ATOM 822 C CA . ALA A 1 108 ? -3.512 0.671 -13.184 1.00 55.91 108 ALA A CA 1
ATOM 823 C C . ALA A 1 108 ? -3.777 2.096 -13.653 1.00 55.91 108 ALA A C 1
ATOM 825 O O . ALA A 1 108 ? -3.180 2.555 -14.624 1.00 55.91 108 ALA A O 1
ATOM 826 N N . TYR A 1 109 ? -4.725 2.779 -13.013 1.00 57.81 109 TYR A N 1
ATOM 827 C CA . TYR A 1 109 ? -4.893 4.206 -13.247 1.00 57.81 109 TYR A CA 1
ATOM 828 C C . TYR A 1 109 ? -3.626 4.883 -12.730 1.00 57.81 109 TYR A C 1
ATOM 830 O O . TYR A 1 109 ? -3.444 5.038 -11.516 1.00 57.81 109 TYR A O 1
ATOM 838 N N . ALA A 1 110 ? -2.730 5.184 -13.664 1.00 57.53 110 ALA A N 1
ATOM 839 C CA . ALA A 1 110 ? -1.587 6.047 -13.484 1.00 57.53 110 ALA A CA 1
ATOM 840 C C . ALA A 1 110 ? -2.137 7.455 -13.264 1.00 57.53 110 ALA A C 1
ATOM 842 O O . ALA A 1 110 ? -2.669 8.074 -14.183 1.00 57.53 110 ALA A O 1
ATOM 843 N N . ILE A 1 111 ? -2.112 7.910 -12.015 1.00 56.47 111 ILE A N 1
ATOM 844 C CA . ILE A 1 111 ? -2.519 9.277 -11.699 1.00 56.47 111 ILE A CA 1
ATOM 845 C C . ILE A 1 111 ? -1.251 10.127 -11.725 1.00 56.47 111 ILE A C 1
ATOM 847 O O . ILE A 1 111 ? -0.336 9.883 -10.929 1.00 56.47 111 ILE A O 1
ATOM 851 N N . TYR A 1 112 ? -1.203 11.042 -12.695 1.00 50.31 112 TYR A N 1
ATOM 852 C CA . TYR A 1 112 ? -0.245 12.146 -12.772 1.00 50.31 112 TYR A CA 1
ATOM 853 C C . TYR A 1 112 ? -0.531 13.191 -11.687 1.00 50.31 112 TYR A C 1
ATOM 855 O O . TYR A 1 112 ? -1.686 13.271 -11.214 1.00 50.31 112 TYR A O 1
#

pLDDT: mean 81.78, std 12.55, range [41.69, 98.12]

InterPro domains:
  IPR002684 Biotin synthase/Biotin biosynthesis bifunctional protein BioAB [PTHR22976] (28-101)
  IPR004087 K Homology domain [SM00322] (1-66)
  IPR010722 Biotin and thiamin synthesis-associated domain [PF06968] (26-100)
  IPR010722 Biotin and thiamin synthesis-associated domain [SM00876] (18-107)
  IPR013785 Aldolase-type TIM barrel [G3DSA:3.20.20.70] (19-103)
  IPR036612 K Homology domain, type 1 superfamily [SSF54791] (1-48)
  IPR058240 Radical SAM superfamily [SSF102114] (34-100)

Organism: Zea mays (NCBI:txid4577)